Protein AF-A0A962U034-F1 (afdb_monomer_lite)

Foldseek 3Di:
DDDDPQKDKDKDKAADVVVVRPFIKIKIKIWHDDPPDSQKIKMKMWMFGAPPDPVRRPPTDTDIDIDIGRDDPD

Radius of gyration: 14.61 Å; chains: 1; bounding box: 32×21×37 Å

Secondary structure (DSSP, 8-state):
-EEETTEEEEEEEEE-GGGTT-SEEEEEEEEEE-TT-TT-EEEEEEEEEE-SSSTTTTSEEEEEEEEEESS---

Sequence (74 aa):
VHKRGQHVFSAMSRNNIESGFSRGAVELAWSFPLGDYPYLKGYVQYFSGYGESLIDYDQYVHRIGFGLALTDWL

pLDDT: mean 84.78, std 9.15, range [46.97, 94.94]

Structure (mmCIF, N/CA/C/O backbone):
data_AF-A0A962U034-F1
#
_entry.id   AF-A0A962U034-F1
#
loop_
_atom_site.group_PDB
_atom_site.id
_atom_site.type_symbol
_atom_site.label_atom_id
_atom_site.label_alt_id
_atom_site.label_comp_id
_atom_site.label_asym_id
_atom_site.label_entity_id
_atom_site.label_seq_id
_atom_site.pdbx_PDB_ins_code
_atom_site.Cartn_x
_atom_site.Cartn_y
_atom_site.Cartn_z
_atom_site.occupancy
_atom_site.B_iso_or_equiv
_atom_site.auth_seq_id
_atom_site.auth_comp_id
_atom_site.auth_asym_id
_atom_site.auth_atom_id
_atom_site.pdbx_PDB_model_num
ATOM 1 N N . VAL A 1 1 ? -0.614 8.534 4.025 1.00 84.25 1 VAL A N 1
ATOM 2 C CA . VAL A 1 1 ? -1.436 7.710 4.943 1.00 84.25 1 VAL A CA 1
ATOM 3 C C . VAL A 1 1 ? -2.717 8.464 5.254 1.00 84.25 1 VAL A C 1
ATOM 5 O O . VAL A 1 1 ? -2.644 9.650 5.548 1.00 84.25 1 VAL A O 1
ATOM 8 N N . HIS A 1 2 ? -3.871 7.816 5.148 1.00 88.50 2 HIS A N 1
ATOM 9 C CA . HIS A 1 2 ? -5.184 8.376 5.442 1.00 88.50 2 HIS A CA 1
ATOM 10 C C . HIS A 1 2 ? -5.920 7.455 6.418 1.00 88.50 2 HIS A C 1
ATOM 12 O O . HIS A 1 2 ? -5.978 6.246 6.197 1.00 88.50 2 HIS A O 1
ATOM 18 N N . LYS A 1 3 ? -6.479 8.018 7.492 1.00 88.81 3 LYS A N 1
ATOM 19 C CA . LYS A 1 3 ? -7.231 7.267 8.504 1.00 88.81 3 LYS A CA 1
ATOM 20 C C . LYS A 1 3 ? -8.712 7.613 8.413 1.00 88.81 3 LYS A C 1
ATOM 22 O O . LYS A 1 3 ? -9.068 8.789 8.406 1.00 88.81 3 LYS A O 1
ATOM 27 N N . ARG A 1 4 ? -9.571 6.595 8.394 1.00 88.56 4 ARG A N 1
ATOM 28 C CA . ARG A 1 4 ? -11.030 6.741 8.453 1.00 88.56 4 ARG A CA 1
ATOM 29 C C . ARG A 1 4 ? -11.589 5.765 9.486 1.00 88.56 4 ARG A C 1
ATOM 31 O O . ARG A 1 4 ? -11.714 4.569 9.228 1.00 88.56 4 ARG A O 1
ATOM 38 N N . GLY A 1 5 ? -11.918 6.283 10.670 1.00 87.06 5 GLY A N 1
ATOM 39 C CA . GLY A 1 5 ? -12.298 5.455 11.817 1.00 87.06 5 GLY A CA 1
ATOM 40 C C . GLY A 1 5 ? -11.140 4.549 12.240 1.00 87.06 5 GLY A C 1
ATOM 41 O O . GLY A 1 5 ? -10.041 5.031 12.497 1.00 87.06 5 GLY A O 1
ATOM 42 N N . GLN A 1 6 ? -11.380 3.239 12.278 1.00 85.50 6 GLN A N 1
ATOM 43 C CA . GLN A 1 6 ? -10.357 2.236 12.599 1.00 85.50 6 GLN A CA 1
ATOM 44 C C . GLN A 1 6 ? -9.597 1.718 11.362 1.00 85.50 6 GLN A C 1
ATOM 46 O O . GLN A 1 6 ? -8.650 0.943 11.511 1.00 85.50 6 GLN A O 1
ATOM 51 N N . HIS A 1 7 ? -9.983 2.157 10.156 1.00 88.50 7 HIS A N 1
ATOM 52 C CA . HIS A 1 7 ? -9.314 1.796 8.909 1.00 88.50 7 HIS A CA 1
ATOM 53 C C . HIS A 1 7 ? -8.200 2.782 8.577 1.00 88.50 7 HIS A C 1
ATOM 55 O O . HIS A 1 7 ? -8.391 4.001 8.644 1.00 88.50 7 HIS A O 1
ATOM 61 N N . VAL A 1 8 ? -7.060 2.252 8.147 1.00 91.12 8 VAL A N 1
ATOM 62 C CA . VAL A 1 8 ? -5.910 3.045 7.715 1.00 91.12 8 VAL A CA 1
ATOM 63 C C . VAL A 1 8 ? -5.503 2.615 6.323 1.00 91.12 8 VAL A C 1
ATOM 65 O O . VAL A 1 8 ? -5.286 1.440 6.054 1.00 91.12 8 VAL A O 1
ATOM 68 N N . PHE A 1 9 ? -5.414 3.587 5.430 1.00 92.06 9 PHE A N 1
ATOM 69 C CA . PHE A 1 9 ? -4.986 3.401 4.057 1.00 92.06 9 PHE A CA 1
ATOM 70 C C . PHE A 1 9 ? -3.636 4.086 3.881 1.00 92.06 9 PHE A C 1
ATOM 72 O O . PHE A 1 9 ? -3.481 5.278 4.158 1.00 92.06 9 PHE A O 1
ATOM 79 N N . SER A 1 10 ? -2.643 3.346 3.416 1.00 92.44 10 SER A N 1
ATOM 80 C CA . SER A 1 10 ? -1.347 3.882 3.030 1.00 92.44 10 SER A CA 1
ATOM 81 C C . SER A 1 10 ? -1.177 3.750 1.529 1.00 92.44 10 SER A C 1
ATOM 83 O O . SER A 1 10 ? -1.558 2.751 0.929 1.00 92.44 10 SER A O 1
ATOM 85 N N . ALA A 1 11 ? -0.593 4.777 0.934 1.00 92.94 11 ALA A N 1
ATOM 86 C CA . ALA A 1 11 ? -0.128 4.746 -0.434 1.00 92.94 11 ALA A CA 1
ATOM 87 C C . ALA A 1 11 ? 1.258 5.376 -0.432 1.00 92.94 11 ALA A C 1
ATOM 89 O O . ALA A 1 11 ? 1.454 6.459 0.129 1.00 92.94 11 ALA A O 1
ATOM 90 N N . MET A 1 12 ? 2.212 4.678 -1.024 1.00 91.62 12 MET A N 1
ATOM 91 C CA . MET A 1 12 ? 3.588 5.104 -1.16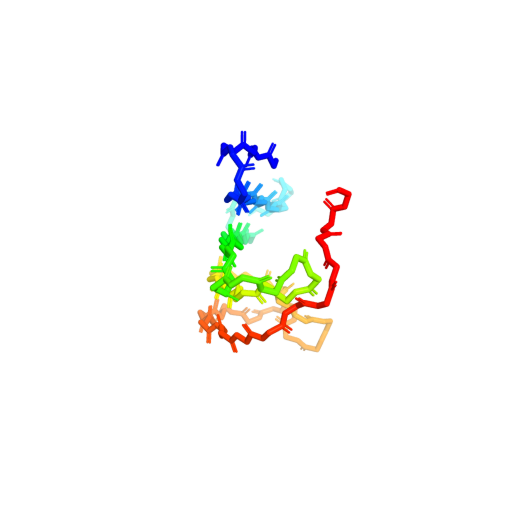8 1.00 91.62 12 MET A CA 1
ATOM 92 C C . MET A 1 12 ? 3.994 4.889 -2.621 1.00 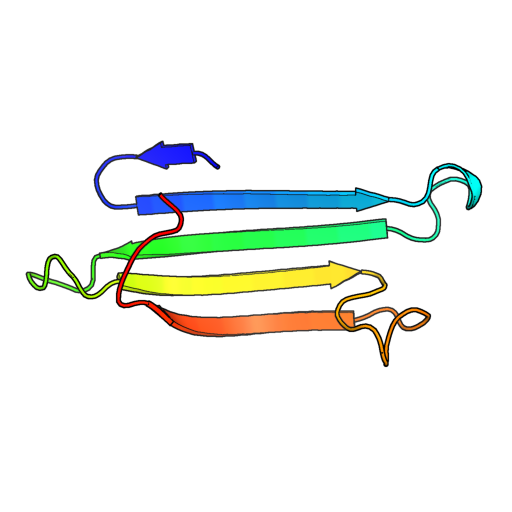91.62 12 MET A C 1
ATOM 94 O O . MET A 1 12 ? 3.658 3.883 -3.233 1.00 91.62 12 MET A O 1
ATOM 98 N N . SER A 1 13 ? 4.689 5.864 -3.190 1.00 90.50 13 SER A N 1
ATOM 99 C CA . SER A 1 13 ? 5.218 5.788 -4.545 1.00 90.50 13 SER A CA 1
ATOM 100 C C . SER A 1 13 ? 6.671 6.227 -4.506 1.00 90.50 13 SER A C 1
ATOM 102 O O . SER A 1 13 ? 6.998 7.249 -3.901 1.00 90.50 13 SER A O 1
ATOM 104 N N . ARG A 1 14 ? 7.541 5.455 -5.145 1.00 87.81 14 ARG A N 1
ATOM 105 C CA . ARG A 1 14 ? 8.969 5.730 -5.296 1.00 87.81 14 ARG A CA 1
ATOM 106 C C . ARG A 1 14 ? 9.296 5.714 -6.775 1.00 87.81 14 ARG A C 1
ATOM 108 O O . ARG A 1 14 ? 8.794 4.876 -7.515 1.00 87.81 14 ARG A O 1
ATOM 115 N N . ASN A 1 15 ? 10.129 6.637 -7.224 1.00 83.69 15 ASN A N 1
ATOM 116 C CA . ASN A 1 15 ? 10.567 6.653 -8.608 1.00 83.69 15 ASN A CA 1
ATOM 117 C C . ASN A 1 15 ? 11.969 7.255 -8.707 1.00 83.69 15 ASN A C 1
ATOM 119 O O . ASN A 1 15 ? 12.267 8.232 -8.019 1.00 83.69 15 ASN A O 1
ATOM 123 N N . ASN A 1 16 ? 12.821 6.665 -9.544 1.00 80.25 16 ASN A N 1
ATOM 124 C CA . ASN A 1 16 ? 14.111 7.245 -9.881 1.00 80.25 16 ASN A CA 1
ATOM 125 C C . ASN A 1 16 ? 13.958 8.232 -11.055 1.00 80.25 16 ASN A C 1
ATOM 127 O O . ASN A 1 16 ? 13.842 7.820 -12.213 1.00 80.25 16 ASN A O 1
ATOM 131 N N . ILE A 1 17 ? 14.016 9.531 -10.750 1.00 78.25 17 ILE A N 1
ATOM 132 C CA . ILE A 1 17 ? 13.872 10.630 -11.722 1.00 78.25 17 ILE A CA 1
ATOM 133 C C . ILE A 1 17 ? 14.960 10.568 -12.810 1.00 78.25 17 ILE A C 1
ATOM 135 O O . ILE A 1 17 ? 14.672 10.815 -13.979 1.00 78.25 17 ILE A O 1
ATOM 139 N N . GLU A 1 18 ? 16.183 10.162 -12.459 1.00 77.19 18 GLU A N 1
ATOM 140 C CA . GLU A 1 18 ? 17.317 10.049 -13.389 1.00 77.19 18 GLU A CA 1
ATOM 141 C C . GLU A 1 18 ? 17.126 8.915 -14.412 1.00 77.19 18 GLU A C 1
ATOM 143 O O . GLU A 1 18 ? 17.651 8.965 -15.519 1.00 77.19 18 GLU A O 1
ATOM 148 N N . SER A 1 19 ? 16.286 7.923 -14.091 1.00 73.19 19 SER A N 1
ATOM 149 C CA . SER A 1 19 ? 15.929 6.829 -15.006 1.00 73.19 19 SER A CA 1
ATOM 150 C C . SER A 1 19 ? 14.844 7.194 -16.031 1.00 73.19 19 SER A C 1
ATOM 152 O O . SER A 1 19 ? 14.368 6.317 -16.757 1.00 73.19 19 SER A O 1
ATOM 154 N N . GLY A 1 20 ? 14.391 8.454 -16.067 1.00 75.19 20 GLY A N 1
ATOM 155 C CA . GLY A 1 20 ? 13.294 8.888 -16.938 1.00 75.19 20 GLY A CA 1
ATOM 156 C C . GLY A 1 20 ? 11.957 8.235 -16.579 1.00 75.19 20 GLY A C 1
ATOM 157 O O . GLY A 1 20 ? 11.194 7.859 -17.463 1.00 75.19 20 GLY A O 1
ATOM 158 N N . PHE A 1 21 ? 11.691 8.047 -15.285 1.00 69.75 21 PHE A N 1
ATOM 159 C CA . PHE A 1 21 ? 10.505 7.375 -14.739 1.00 69.75 21 PHE A CA 1
ATOM 160 C C . PHE A 1 21 ? 10.359 5.873 -15.022 1.00 69.75 21 PHE A C 1
ATOM 162 O O . PHE A 1 21 ? 9.384 5.270 -14.571 1.00 69.75 21 PHE A O 1
ATOM 169 N N . SER A 1 22 ? 11.336 5.245 -15.680 1.00 73.44 22 SER A N 1
ATOM 170 C CA . SER A 1 22 ? 11.291 3.818 -16.028 1.00 73.44 22 SER A CA 1
ATOM 171 C C . SER A 1 22 ? 11.411 2.878 -14.822 1.00 73.44 22 SER A C 1
ATOM 173 O O . SER A 1 22 ? 10.848 1.783 -14.839 1.00 73.44 22 SER A O 1
ATOM 175 N N . ARG A 1 23 ? 12.109 3.301 -13.757 1.00 80.19 23 ARG A N 1
ATOM 176 C CA . ARG A 1 23 ? 12.315 2.516 -12.530 1.00 80.19 23 ARG A CA 1
ATOM 177 C C . ARG A 1 23 ? 11.551 3.134 -11.364 1.00 80.19 23 ARG A C 1
ATOM 179 O O . ARG A 1 23 ? 12.073 3.965 -10.617 1.00 80.19 23 ARG A O 1
ATOM 186 N N . GLY A 1 24 ? 10.290 2.736 -11.240 1.00 86.56 24 GLY A N 1
ATOM 187 C CA . GLY A 1 24 ? 9.404 3.140 -10.153 1.00 86.56 24 GLY A CA 1
ATOM 188 C C . GLY A 1 24 ? 8.800 1.964 -9.400 1.00 86.56 24 GLY A C 1
ATOM 189 O O . GLY A 1 24 ? 8.849 0.822 -9.855 1.00 86.56 24 GLY A O 1
ATOM 190 N N . ALA A 1 25 ? 8.215 2.274 -8.250 1.00 91.12 25 ALA A N 1
ATOM 191 C CA . ALA A 1 25 ? 7.448 1.359 -7.432 1.00 91.12 25 ALA A CA 1
ATOM 192 C C . ALA A 1 25 ? 6.278 2.066 -6.765 1.00 91.12 25 ALA A C 1
ATOM 194 O O . ALA A 1 25 ? 6.374 3.225 -6.362 1.00 91.12 25 ALA A O 1
ATOM 195 N N . VAL A 1 26 ? 5.181 1.338 -6.630 1.00 92.62 26 VAL A N 1
ATOM 196 C CA . VAL A 1 26 ? 3.991 1.757 -5.903 1.00 92.62 26 VAL A CA 1
ATOM 197 C C . VAL A 1 26 ? 3.679 0.696 -4.862 1.00 92.62 26 VAL A C 1
ATOM 199 O O . VAL A 1 26 ? 3.705 -0.499 -5.144 1.00 92.62 26 VAL A O 1
ATOM 202 N N . GLU A 1 27 ? 3.358 1.150 -3.662 1.00 93.62 27 GLU A N 1
ATOM 203 C CA . GLU A 1 27 ? 2.914 0.326 -2.555 1.00 93.62 27 GLU A CA 1
ATOM 204 C C . 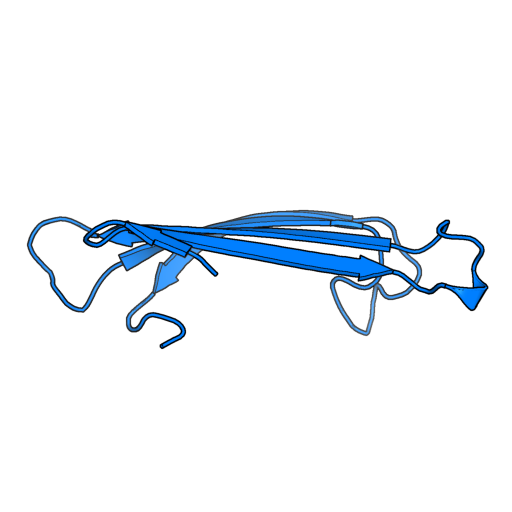GLU A 1 27 ? 1.603 0.881 -2.006 1.00 93.62 27 GLU A C 1
ATOM 206 O O . GLU A 1 27 ? 1.490 2.063 -1.677 1.00 93.62 27 GLU A O 1
ATOM 211 N N . LEU A 1 28 ? 0.607 0.015 -1.898 1.00 94.25 28 LEU A N 1
ATOM 212 C CA . LEU A 1 28 ? -0.676 0.298 -1.281 1.00 94.25 28 LEU A CA 1
ATOM 213 C C . LEU A 1 28 ? -0.821 -0.612 -0.070 1.00 94.25 28 LEU A C 1
ATOM 215 O O . LEU A 1 28 ? -0.606 -1.816 -0.174 1.00 94.25 28 LEU A O 1
ATOM 219 N N . ALA A 1 29 ? -1.214 -0.055 1.066 1.00 93.81 29 ALA A N 1
ATOM 220 C CA . ALA A 1 29 ? -1.530 -0.835 2.250 1.00 93.81 29 ALA A CA 1
ATOM 221 C C . ALA A 1 29 ? -2.898 -0.446 2.796 1.00 93.81 29 ALA A C 1
ATOM 223 O O . ALA A 1 29 ? -3.302 0.718 2.757 1.00 93.81 29 ALA A O 1
ATOM 224 N N . TRP A 1 30 ? -3.602 -1.428 3.334 1.00 92.56 30 TRP A N 1
ATOM 225 C CA . TRP A 1 30 ? -4.873 -1.242 4.001 1.00 92.56 30 TRP A CA 1
ATOM 226 C C . TRP A 1 30 ? -4.892 -2.039 5.296 1.00 92.56 30 TRP A C 1
ATOM 228 O O . TRP A 1 30 ? -4.809 -3.265 5.277 1.00 92.56 30 TRP A O 1
ATOM 238 N N . SER A 1 31 ? -5.036 -1.325 6.404 1.00 91.69 31 SER A N 1
ATOM 239 C CA . SER A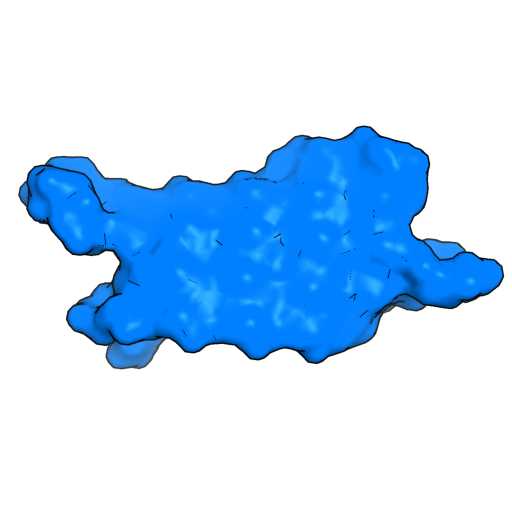 1 31 ? -5.234 -1.885 7.732 1.00 91.69 31 SER A CA 1
ATOM 240 C C . SER A 1 31 ? -6.693 -1.716 8.148 1.00 91.69 31 SER A C 1
ATOM 242 O O . SER A 1 31 ? -7.280 -0.642 7.981 1.00 91.69 31 SER A O 1
ATOM 244 N N . PHE A 1 32 ? -7.285 -2.760 8.716 1.00 89.88 32 PHE A N 1
ATOM 245 C CA .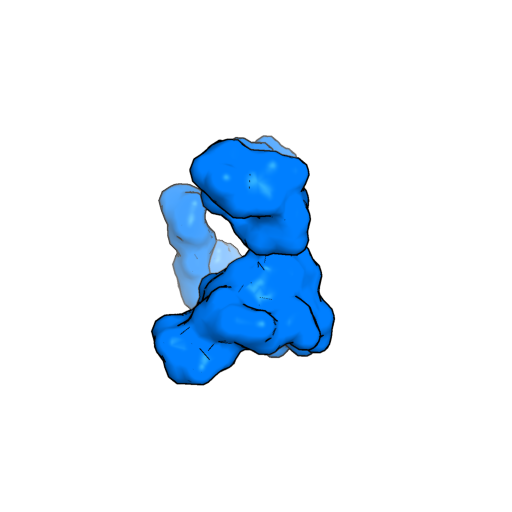 PHE A 1 32 ? -8.664 -2.776 9.200 1.00 89.88 32 PHE A CA 1
ATOM 246 C C . PHE A 1 32 ? -8.750 -3.461 10.571 1.00 89.88 32 PHE A C 1
ATOM 248 O O . PHE A 1 32 ? -7.922 -4.319 10.882 1.00 89.88 32 PHE A O 1
ATOM 255 N N . PRO A 1 33 ? -9.720 -3.086 11.418 1.00 88.00 33 PRO A N 1
ATOM 256 C CA . PRO A 1 33 ? -9.873 -3.714 12.725 1.00 88.00 33 PRO A CA 1
ATOM 257 C C . PRO A 1 33 ? -10.347 -5.164 12.600 1.00 88.00 33 PRO A C 1
ATOM 259 O O . PRO A 1 33 ? -11.192 -5.473 11.758 1.00 88.00 33 PRO A O 1
ATOM 262 N N . LEU A 1 34 ? -9.823 -6.053 13.446 1.00 85.19 34 LEU A N 1
ATOM 263 C CA . LEU A 1 34 ? -10.290 -7.436 13.542 1.00 85.19 34 LEU A CA 1
ATOM 264 C C . LEU A 1 34 ? -11.186 -7.606 14.768 1.00 85.19 34 LEU A C 1
ATOM 266 O O . LEU A 1 34 ? -10.723 -7.920 15.864 1.00 85.19 34 LEU A O 1
ATOM 270 N N . GLY A 1 35 ? -12.487 -7.408 14.553 1.00 81.06 35 GLY A N 1
ATOM 271 C CA . GLY A 1 35 ? -13.507 -7.559 15.589 1.00 81.06 35 GLY A CA 1
ATOM 272 C C . GLY A 1 35 ? -13.309 -6.584 16.751 1.00 81.06 35 GLY A C 1
ATOM 273 O O . GLY A 1 35 ? -12.992 -5.416 16.538 1.00 81.06 35 GLY A O 1
ATOM 274 N N . ASP A 1 36 ? -13.480 -7.089 17.974 1.00 78.50 36 ASP A N 1
ATOM 275 C CA . ASP A 1 36 ? -13.431 -6.297 19.209 1.00 78.50 36 ASP A CA 1
ATOM 276 C C . ASP A 1 36 ? -12.025 -6.193 19.822 1.00 78.50 36 ASP A C 1
ATOM 278 O O . ASP A 1 36 ? -11.876 -5.682 20.930 1.00 78.50 36 ASP A O 1
ATOM 282 N N . TYR A 1 37 ? -10.982 -6.686 19.141 1.00 76.19 37 TYR A N 1
ATOM 283 C CA . TYR A 1 37 ? -9.606 -6.628 19.638 1.00 76.19 37 TYR A CA 1
ATOM 284 C C . TYR A 1 37 ? -8.950 -5.298 19.232 1.00 76.19 37 TYR A C 1
ATOM 286 O O . TYR A 1 37 ? -8.487 -5.165 18.098 1.00 76.19 37 TYR A O 1
ATOM 294 N N . PRO A 1 38 ? -8.828 -4.307 20.138 1.00 73.25 38 PRO A N 1
ATOM 295 C CA . PRO A 1 38 ? -8.370 -2.960 19.778 1.00 73.25 38 PRO A CA 1
ATOM 296 C C . PRO A 1 38 ? -6.895 -2.912 19.347 1.00 73.25 38 PRO A C 1
ATOM 298 O O . PRO A 1 38 ? -6.471 -1.956 18.699 1.00 73.25 38 PRO A O 1
ATOM 301 N N . TYR A 1 39 ? -6.124 -3.948 19.686 1.00 77.69 39 TYR A N 1
ATOM 302 C CA . TYR A 1 39 ? -4.707 -4.092 19.353 1.00 77.69 39 TYR A CA 1
ATOM 303 C C . TYR A 1 39 ? -4.457 -5.058 18.191 1.00 77.69 39 TYR A C 1
ATOM 305 O O . TYR A 1 39 ? -3.310 -5.293 17.849 1.00 77.69 39 TYR A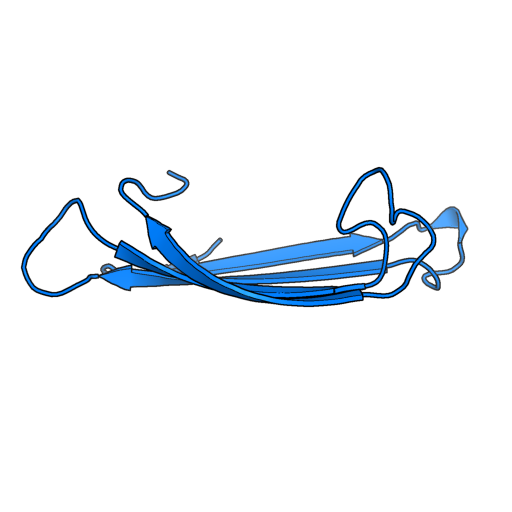 O 1
ATOM 313 N N . LEU A 1 40 ? -5.485 -5.671 17.597 1.00 83.62 40 LEU A N 1
ATOM 314 C CA . LEU A 1 40 ? -5.293 -6.598 16.484 1.00 83.62 40 LEU A CA 1
ATOM 315 C C . LEU A 1 40 ? -5.945 -6.033 15.230 1.00 83.62 40 LEU A C 1
ATOM 317 O O . LEU A 1 40 ? -7.163 -5.874 15.145 1.00 83.62 40 LEU A O 1
ATOM 321 N N . LYS A 1 41 ? -5.117 -5.742 14.231 1.00 87.62 41 LYS A N 1
ATOM 322 C CA . LYS A 1 41 ? -5.570 -5.277 12.925 1.00 87.62 41 LYS A CA 1
ATOM 323 C C . LYS A 1 41 ? -5.192 -6.280 11.855 1.00 87.62 41 LYS A C 1
ATOM 325 O O . LYS A 1 41 ? -4.099 -6.837 11.869 1.00 87.62 41 LYS A O 1
ATOM 330 N N . GLY A 1 42 ? -6.098 -6.503 10.917 1.00 91.06 42 GLY A N 1
ATOM 331 C CA . GLY A 1 42 ? -5.760 -7.154 9.662 1.00 91.06 42 GLY A CA 1
ATOM 332 C C . GLY A 1 42 ? -5.069 -6.131 8.776 1.00 91.06 42 GLY A C 1
ATOM 333 O O . GLY A 1 42 ? -5.469 -4.967 8.768 1.00 91.06 42 GLY A O 1
ATOM 334 N N . TYR A 1 43 ? -4.037 -6.543 8.051 1.00 92.56 43 TYR A N 1
ATOM 335 C CA . TYR A 1 43 ? -3.403 -5.703 7.045 1.00 92.56 43 TYR A CA 1
ATOM 336 C C . TYR A 1 43 ? -3.300 -6.447 5.719 1.00 92.56 43 TYR A C 1
ATOM 338 O O . TYR A 1 43 ? -3.066 -7.656 5.676 1.00 92.56 43 TYR A O 1
ATOM 346 N N . VAL A 1 44 ? -3.468 -5.703 4.635 1.00 94.50 44 VAL A N 1
ATOM 347 C CA . VAL A 1 44 ? -3.227 -6.148 3.264 1.00 94.50 44 VAL A CA 1
ATOM 348 C C . VAL A 1 44 ? -2.279 -5.149 2.622 1.00 94.50 44 VAL A C 1
ATOM 350 O O . VAL A 1 44 ? -2.473 -3.943 2.754 1.00 94.50 44 VAL A O 1
ATOM 353 N N . GLN A 1 45 ? -1.256 -5.643 1.935 1.00 94.38 45 GLN A N 1
ATOM 354 C CA . GLN A 1 45 ? -0.260 -4.847 1.230 1.00 94.38 45 GLN A CA 1
ATOM 355 C C . GLN A 1 45 ? -0.165 -5.322 -0.218 1.00 94.38 45 GLN A C 1
ATOM 357 O O . GLN A 1 45 ? -0.074 -6.515 -0.490 1.00 94.38 45 GLN A O 1
ATOM 362 N N . TYR A 1 46 ? -0.164 -4.376 -1.143 1.00 94.94 46 TYR A N 1
ATOM 363 C CA . TYR A 1 46 ? 0.064 -4.591 -2.560 1.00 94.94 46 TYR A CA 1
ATOM 364 C C . TYR A 1 46 ? 1.272 -3.763 -2.986 1.00 94.94 46 TYR A C 1
ATOM 366 O O . TYR A 1 46 ? 1.261 -2.543 -2.840 1.00 94.94 46 TYR A O 1
ATOM 374 N N . PHE A 1 47 ? 2.303 -4.416 -3.506 1.00 93.69 47 PHE A N 1
ATOM 375 C CA . PHE A 1 47 ? 3.505 -3.789 -4.038 1.00 93.69 47 PHE A CA 1
ATOM 376 C C . PHE A 1 47 ? 3.624 -4.088 -5.533 1.00 93.69 47 PHE A C 1
ATOM 378 O O . PHE A 1 47 ? 3.358 -5.204 -5.977 1.00 93.69 47 PHE A O 1
ATOM 385 N N . SER A 1 48 ? 4.026 -3.088 -6.311 1.00 92.81 48 SER A N 1
ATOM 386 C CA . SER A 1 48 ? 4.205 -3.195 -7.755 1.00 92.81 48 SER A CA 1
ATOM 387 C C . SER A 1 48 ? 5.348 -2.293 -8.203 1.00 92.81 48 SER A C 1
ATOM 389 O O . SER A 1 48 ? 5.211 -1.068 -8.171 1.00 92.81 48 SER A O 1
ATOM 391 N N . GLY A 1 49 ? 6.455 -2.878 -8.653 1.00 89.50 49 GLY A N 1
ATOM 392 C CA . GLY A 1 49 ? 7.568 -2.140 -9.246 1.00 89.50 49 GLY A CA 1
ATOM 393 C C . GLY A 1 49 ? 8.942 -2.699 -8.917 1.00 89.50 49 GLY A C 1
ATOM 394 O O . GLY A 1 49 ? 9.085 -3.873 -8.596 1.00 89.50 49 GLY A O 1
ATOM 395 N N . TYR A 1 50 ? 9.954 -1.842 -9.026 1.00 86.69 50 TYR A N 1
ATOM 396 C CA . TYR A 1 50 ? 11.358 -2.195 -8.807 1.00 86.69 50 TYR A CA 1
ATOM 397 C C . TYR A 1 50 ? 11.814 -1.900 -7.378 1.00 86.69 50 TYR A C 1
ATOM 399 O O . TYR A 1 50 ? 11.356 -0.933 -6.765 1.00 86.69 50 TYR A O 1
ATOM 407 N N . GLY A 1 51 ? 12.766 -2.678 -6.859 1.00 82.94 51 GLY A N 1
ATOM 408 C CA . GLY A 1 51 ? 13.342 -2.400 -5.541 1.00 82.94 51 GLY A CA 1
ATOM 409 C C . GLY A 1 51 ? 12.400 -2.672 -4.386 1.00 82.94 51 GLY A C 1
ATOM 410 O O . GLY A 1 51 ? 12.395 -1.929 -3.404 1.00 82.94 51 GLY A O 1
ATOM 411 N N . GLU A 1 52 ? 11.629 -3.754 -4.494 1.00 80.88 52 GLU A N 1
ATOM 412 C CA . GLU A 1 52 ? 10.913 -4.312 -3.348 1.00 80.88 52 GLU A CA 1
ATOM 413 C C . GLU A 1 52 ? 11.879 -4.652 -2.204 1.00 80.88 52 GLU A C 1
ATOM 415 O O . GLU A 1 52 ? 11.623 -4.359 -1.036 1.00 80.88 52 GLU A O 1
ATOM 420 N N . SER A 1 53 ? 13.016 -5.244 -2.562 1.00 80.38 53 SER A N 1
ATOM 421 C CA . SER A 1 53 ? 14.085 -5.630 -1.656 1.00 80.38 53 SER A CA 1
ATOM 422 C C . SER A 1 53 ? 15.427 -5.121 -2.196 1.00 80.38 53 SER A C 1
ATOM 424 O O . SER A 1 53 ? 15.564 -4.814 -3.381 1.00 80.38 53 SER A O 1
ATOM 426 N N . LEU A 1 54 ? 16.440 -5.031 -1.327 1.00 80.75 54 LEU A N 1
ATOM 427 C CA . LEU A 1 54 ? 17.799 -4.681 -1.762 1.00 80.75 54 LEU A CA 1
ATOM 428 C C . LEU A 1 54 ? 18.400 -5.735 -2.699 1.00 80.75 54 LEU A C 1
ATOM 430 O O . LEU A 1 54 ? 19.268 -5.400 -3.500 1.00 80.75 54 LEU A O 1
ATOM 434 N N . ILE A 1 55 ? 17.957 -6.990 -2.589 1.00 82.62 55 ILE A N 1
ATOM 435 C CA . ILE A 1 55 ? 18.445 -8.072 -3.441 1.00 82.62 55 ILE A CA 1
ATOM 436 C C . ILE A 1 55 ? 17.763 -8.065 -4.816 1.00 82.62 55 ILE A C 1
ATOM 438 O O . ILE A 1 55 ? 18.423 -8.334 -5.813 1.00 82.62 55 ILE A O 1
ATOM 442 N N . ASP A 1 56 ? 16.506 -7.621 -4.885 1.00 76.50 56 ASP A N 1
ATOM 443 C CA . ASP A 1 56 ? 15.699 -7.545 -6.111 1.00 76.50 56 ASP A CA 1
ATOM 444 C C . ASP A 1 56 ? 15.598 -6.105 -6.646 1.00 76.50 56 ASP A C 1
ATOM 446 O O . ASP A 1 56 ? 14.569 -5.683 -7.181 1.00 76.50 56 ASP A O 1
ATOM 450 N N . TYR A 1 57 ? 16.657 -5.304 -6.481 1.00 79.19 57 TYR A N 1
ATOM 451 C CA . TYR A 1 57 ? 16.600 -3.876 -6.814 1.00 79.19 57 TYR A CA 1
ATOM 452 C C . TYR A 1 57 ? 16.354 -3.601 -8.307 1.00 79.19 57 TYR A C 1
ATOM 454 O O . TYR A 1 57 ? 15.744 -2.587 -8.657 1.00 79.19 57 TYR A O 1
ATOM 462 N N . ASP A 1 58 ? 16.824 -4.492 -9.184 1.00 82.75 58 ASP A N 1
ATOM 463 C CA . ASP A 1 58 ? 16.708 -4.360 -10.637 1.00 82.75 58 ASP A CA 1
ATOM 464 C C . ASP A 1 58 ? 15.581 -5.202 -11.251 1.00 82.75 58 ASP A C 1
ATOM 466 O O . ASP A 1 58 ? 15.385 -5.154 -12.466 1.00 82.75 58 ASP A O 1
ATOM 470 N N . GLN A 1 59 ? 14.810 -5.916 -10.426 1.00 84.31 59 GLN A N 1
ATOM 471 C CA . GLN A 1 59 ? 13.713 -6.768 -10.872 1.00 84.31 59 GLN A CA 1
ATOM 472 C C . GLN A 1 59 ? 12.370 -6.076 -10.666 1.00 84.31 59 GLN A C 1
ATOM 474 O O . GLN A 1 59 ? 12.130 -5.437 -9.641 1.00 84.31 59 GLN A O 1
ATOM 479 N N . TYR A 1 60 ? 11.479 -6.216 -11.647 1.00 87.25 60 TYR A N 1
ATOM 480 C CA . TYR A 1 60 ? 10.098 -5.775 -11.503 1.00 87.25 60 TYR A CA 1
ATOM 481 C C . TYR A 1 60 ? 9.309 -6.857 -10.766 1.00 87.25 60 TYR A C 1
ATOM 483 O O . TYR A 1 60 ? 9.177 -7.973 -11.270 1.00 87.25 60 TYR A O 1
ATOM 491 N N . VAL A 1 61 ? 8.738 -6.521 -9.610 1.00 90.00 61 VAL A N 1
ATOM 492 C CA . VAL A 1 61 ? 7.969 -7.461 -8.789 1.00 90.00 61 VAL A CA 1
ATOM 493 C C . VAL A 1 61 ? 6.553 -6.948 -8.545 1.00 90.00 61 VAL A C 1
ATOM 495 O O . VAL A 1 61 ? 6.321 -5.762 -8.306 1.00 90.00 61 VAL A O 1
ATOM 498 N N . HIS A 1 62 ? 5.600 -7.877 -8.590 1.00 92.81 62 HIS A N 1
ATOM 499 C CA . HIS A 1 62 ? 4.253 -7.700 -8.066 1.00 92.81 62 HIS A CA 1
ATOM 500 C C . HIS A 1 62 ? 4.092 -8.592 -6.835 1.00 92.81 62 HIS A C 1
ATOM 502 O O . HIS A 1 62 ? 4.146 -9.817 -6.957 1.00 92.81 62 HIS A O 1
ATOM 508 N N . ARG A 1 63 ? 3.860 -8.001 -5.661 1.00 92.75 63 ARG A N 1
ATOM 509 C CA . ARG A 1 63 ? 3.622 -8.747 -4.421 1.00 92.75 63 ARG A CA 1
ATOM 510 C C . ARG A 1 63 ? 2.287 -8.370 -3.809 1.00 92.75 63 ARG A C 1
ATOM 512 O O . ARG A 1 63 ? 1.960 -7.196 -3.666 1.00 92.75 63 ARG A O 1
ATOM 519 N N . ILE A 1 64 ? 1.547 -9.386 -3.380 1.00 94.12 64 ILE A N 1
ATOM 520 C CA . ILE A 1 64 ? 0.372 -9.229 -2.526 1.00 94.12 64 ILE A CA 1
ATOM 521 C C . ILE A 1 64 ? 0.669 -9.936 -1.209 1.00 94.12 64 ILE A C 1
ATOM 523 O O . ILE A 1 64 ? 0.994 -11.120 -1.198 1.00 94.12 64 ILE A O 1
ATOM 527 N N . GLY A 1 65 ? 0.583 -9.203 -0.107 1.00 93.50 65 GLY A N 1
ATOM 528 C CA . GLY A 1 65 ? 0.744 -9.712 1.247 1.00 93.50 65 GLY A CA 1
ATOM 529 C C . GLY A 1 65 ? -0.515 -9.464 2.063 1.00 93.50 65 GLY A C 1
ATOM 530 O O . GLY A 1 65 ? -1.183 -8.446 1.904 1.00 93.50 65 GLY A O 1
ATOM 531 N N . PHE A 1 66 ? -0.834 -10.390 2.955 1.00 94.00 66 PHE A N 1
ATOM 532 C CA . PHE A 1 66 ? -1.885 -10.233 3.951 1.00 94.00 66 PHE A CA 1
ATOM 533 C C . PHE A 1 66 ? -1.374 -10.766 5.286 1.00 94.00 66 PHE A C 1
ATOM 535 O O . PHE A 1 66 ? -0.580 -11.707 5.326 1.00 94.00 66 PHE A O 1
ATOM 542 N N . GLY A 1 67 ? -1.816 -10.173 6.387 1.00 90.69 67 GLY A N 1
ATOM 543 C CA . GLY A 1 67 ? -1.394 -10.616 7.704 1.00 90.69 67 GLY A CA 1
ATOM 544 C C . GLY A 1 67 ? -2.071 -9.869 8.838 1.00 90.69 67 GLY A C 1
ATOM 545 O O . GLY A 1 67 ? -3.083 -9.190 8.662 1.00 90.69 67 GLY A O 1
ATOM 546 N N . LEU A 1 68 ? -1.490 -10.026 10.023 1.00 88.12 68 LEU A N 1
ATOM 547 C CA . LEU A 1 68 ? -1.945 -9.409 11.260 1.00 88.12 68 LEU A CA 1
ATOM 548 C C . LEU A 1 68 ? -0.906 -8.390 11.731 1.00 88.12 68 LEU A C 1
ATOM 550 O O . LEU A 1 68 ? 0.293 -8.657 11.683 1.00 88.12 68 LEU A O 1
ATOM 554 N N . ALA A 1 69 ? -1.370 -7.238 12.197 1.00 83.25 69 ALA A N 1
ATOM 555 C CA . ALA A 1 69 ? -0.565 -6.182 12.785 1.00 83.25 69 ALA A CA 1
ATOM 556 C C . ALA A 1 69 ? -1.052 -5.910 14.214 1.00 83.25 69 ALA A C 1
ATOM 558 O O . ALA A 1 69 ? -2.250 -5.749 14.451 1.00 83.25 69 ALA A O 1
ATOM 559 N N . LEU A 1 70 ? -0.114 -5.868 15.164 1.00 75.25 70 LEU A N 1
ATOM 560 C CA . LEU A 1 70 ? -0.394 -5.585 16.580 1.00 75.25 70 LEU A CA 1
ATOM 561 C C . LEU A 1 70 ? -0.504 -4.080 16.880 1.00 75.25 70 LEU A C 1
ATOM 563 O O . LEU A 1 70 ? -1.080 -3.664 17.878 1.00 75.25 70 LEU A O 1
ATOM 567 N N . THR A 1 71 ? 0.091 -3.254 16.024 1.00 68.06 71 THR A N 1
ATOM 568 C CA . THR A 1 71 ? 0.123 -1.799 16.157 1.00 68.06 71 THR A CA 1
ATOM 569 C C . THR A 1 71 ? 0.143 -1.199 14.762 1.00 68.06 71 THR A C 1
ATOM 571 O O . THR A 1 71 ? 0.759 -1.746 13.846 1.00 68.06 71 THR A O 1
ATOM 574 N N . ASP A 1 72 ? -0.566 -0.088 14.605 1.00 61.12 72 ASP A N 1
ATOM 575 C CA . ASP A 1 72 ? -0.588 0.679 13.366 1.00 61.12 72 ASP A CA 1
ATOM 576 C C . ASP A 1 72 ? 0.695 1.504 13.201 1.00 61.12 72 ASP A C 1
ATOM 578 O O . ASP A 1 72 ? 1.393 1.805 14.174 1.00 61.12 72 ASP A O 1
ATOM 582 N N . TRP A 1 73 ? 1.004 1.910 11.973 1.00 57.47 73 TRP A N 1
ATOM 583 C CA . TRP A 1 73 ? 2.062 2.893 11.740 1.00 57.47 73 TRP A CA 1
ATOM 584 C C . TRP A 1 73 ? 1.529 4.289 12.108 1.00 57.47 73 TRP A C 1
ATOM 586 O O . TRP A 1 73 ? 0.956 4.981 11.264 1.00 57.47 73 TRP A O 1
ATOM 596 N N . LEU A 1 74 ? 1.746 4.661 13.382 1.00 46.97 74 LEU A N 1
ATOM 597 C CA . LEU A 1 74 ? 1.183 5.814 14.118 1.00 46.97 74 LEU A CA 1
ATOM 598 C C . LEU A 1 74 ? -0.330 5.771 14.327 1.00 46.97 74 LEU A C 1
ATOM 600 O O . LEU A 1 74 ? -1.060 5.153 13.530 1.00 46.97 74 LEU A O 1
#